Protein AF-A0A1H5T128-F1 (a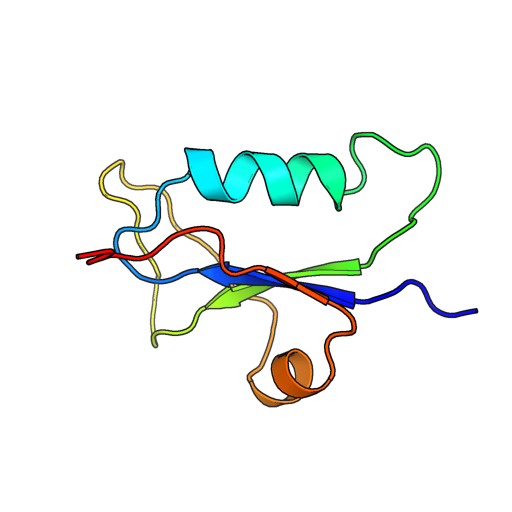fdb_monomer)

Foldseek 3Di:
DDAAEEEEEAEAQDDPVLVVVCCCVQHPNPDPDRRHHYFYDYPDPDWHAHPVGDTDDGPDDPVNVVVGPHYHHSDDPDPD

Solvent-accessible surface area (backbone atoms only — not comparable to full-atom values): 4929 Å² total; per-residue (Å²): 132,81,60,50,35,36,34,38,55,41,44,70,66,41,56,68,72,51,51,44,57,58,50,47,74,41,36,65,82,79,40,102,54,82,69,42,43,65,44,40,28,56,78,52,89,71,85,33,39,27,91,87,71,52,73,59,82,57,85,49,52,72,73,54,56,78,65,37,73,37,79,43,75,62,75,66,98,73,84,122

Secondary structure (DSSP, 8-state):
-PPPEEEEEE-TT--HHHHHHHHHHHSTTS-SS---EEEEEE-SSS-EE-TTS-EE-----HHHHTT-SEEE----S---

pLDDT: mean 91.85, std 5.74, range [62.41, 98.0]

Sequence (80 aa):
MAVPLVAVVAFNHFSPFHSSVPCIIFGDLLHDQKLFELKIYAEESGPLLSNEGLSVQSSLSVEELARADIIIVPSWRDPA

Radius of gyration: 12.8 Å; Cα contacts (8 Å, |Δi|>4): 142; chains: 1; bounding box: 31×22×38 Å

Mean predicted aligned error: 3.51 Å

InterPro domains:
  IPR029062 Class I glutamine amidotransferase-like [G3DSA:3.40.50.880] (5-80)
  IPR029062 Class I glutamine amidotransferase-like [SSF52317] (6-79)

Structure (mmCIF, N/CA/C/O backbone):
data_AF-A0A1H5T128-F1
#
_entry.id   AF-A0A1H5T128-F1
#
loop_
_atom_site.group_PDB
_atom_site.id
_atom_site.type_symbol
_atom_site.label_atom_id
_atom_site.label_alt_id
_atom_site.label_comp_id
_atom_site.label_asym_id
_atom_site.label_entity_id
_atom_site.label_seq_id
_atom_site.pdbx_PDB_ins_code
_atom_site.Cartn_x
_atom_site.Cartn_y
_atom_site.Cartn_z
_atom_site.occupancy
_atom_site.B_iso_or_equiv
_atom_site.auth_seq_id
_atom_site.auth_comp_id
_atom_site.auth_asym_id
_atom_site.auth_atom_id
_atom_site.pdbx_PDB_model_num
ATOM 1 N N . MET A 1 1 ? -12.442 -2.905 21.781 1.00 62.41 1 MET A N 1
ATOM 2 C CA . MET A 1 1 ? -11.768 -3.755 20.774 1.00 62.41 1 MET A CA 1
ATOM 3 C C . MET A 1 1 ? -10.666 -2.924 20.141 1.00 62.41 1 MET A C 1
ATOM 5 O O . MET A 1 1 ? -10.844 -1.714 20.068 1.00 62.41 1 MET A O 1
ATOM 9 N N . ALA A 1 2 ? -9.532 -3.526 19.780 1.00 88.75 2 ALA A N 1
ATOM 10 C CA . ALA A 1 2 ? -8.484 -2.809 19.052 1.00 88.75 2 ALA A CA 1
ATOM 11 C C . ALA A 1 2 ? -8.963 -2.498 17.624 1.00 88.75 2 ALA A C 1
ATOM 13 O O . ALA A 1 2 ? -9.749 -3.269 17.072 1.00 88.75 2 ALA A O 1
ATOM 14 N N . VAL A 1 3 ? -8.528 -1.369 17.060 1.00 94.94 3 VAL A N 1
ATOM 15 C CA . VAL A 1 3 ? -8.768 -1.064 15.643 1.00 94.94 3 VAL A CA 1
ATOM 16 C C . VAL A 1 3 ? -7.904 -1.996 14.781 1.00 94.94 3 VAL A C 1
ATOM 18 O O . VAL A 1 3 ? -6.733 -2.178 15.119 1.00 94.94 3 VAL A O 1
ATOM 21 N N . PRO A 1 4 ? -8.449 -2.613 13.719 1.00 96.75 4 PRO A N 1
ATOM 22 C CA . PRO A 1 4 ? -7.685 -3.505 12.852 1.00 96.75 4 PRO A CA 1
ATOM 23 C C . PRO A 1 4 ? -6.560 -2.769 12.114 1.00 96.75 4 PRO A C 1
ATOM 25 O O . PRO A 1 4 ? -6.748 -1.651 11.624 1.00 96.75 4 PRO A O 1
ATOM 28 N N . LEU A 1 5 ? -5.402 -3.420 12.016 1.00 96.75 5 LEU A N 1
ATOM 29 C CA . LEU A 1 5 ? -4.240 -2.955 11.264 1.00 96.75 5 LEU A CA 1
ATOM 30 C C . LEU A 1 5 ? -4.388 -3.318 9.783 1.00 96.75 5 LEU A C 1
ATOM 32 O O . LEU A 1 5 ? -4.443 -4.493 9.416 1.00 96.75 5 LEU A O 1
ATOM 36 N N . VAL A 1 6 ? -4.396 -2.294 8.934 1.00 97.44 6 VAL A N 1
ATOM 37 C CA . VAL A 1 6 ? -4.385 -2.402 7.476 1.00 97.44 6 VAL A CA 1
ATOM 38 C C . VAL A 1 6 ? -2.998 -2.029 6.973 1.00 97.44 6 VAL A C 1
ATOM 40 O O . VAL A 1 6 ? -2.551 -0.891 7.130 1.00 97.44 6 VAL A O 1
ATOM 43 N N . ALA A 1 7 ? -2.319 -2.983 6.345 1.00 97.56 7 ALA A N 1
ATOM 44 C CA . ALA A 1 7 ? -1.021 -2.777 5.724 1.00 97.56 7 ALA A CA 1
ATOM 45 C C . ALA A 1 7 ? -1.170 -2.679 4.202 1.00 97.56 7 ALA A C 1
ATOM 47 O O . ALA A 1 7 ? -1.610 -3.627 3.551 1.00 97.56 7 ALA A O 1
ATOM 48 N N . VAL A 1 8 ? -0.775 -1.548 3.618 1.00 96.75 8 VAL A N 1
ATOM 49 C CA . VAL A 1 8 ? -0.654 -1.400 2.160 1.00 96.75 8 VAL A CA 1
ATOM 50 C C . VAL A 1 8 ? 0.782 -1.702 1.762 1.00 96.75 8 VAL A C 1
ATOM 52 O O . VAL A 1 8 ? 1.711 -1.069 2.260 1.00 96.75 8 VAL A O 1
ATOM 55 N N . VAL A 1 9 ? 0.975 -2.661 0.862 1.00 95.56 9 VAL A N 1
ATOM 56 C CA . VAL A 1 9 ? 2.300 -3.016 0.347 1.00 95.56 9 VAL A CA 1
ATOM 57 C C . VAL A 1 9 ? 2.693 -2.043 -0.760 1.00 95.56 9 VAL A C 1
ATOM 59 O O . VAL A 1 9 ? 1.961 -1.858 -1.732 1.00 95.56 9 VAL A O 1
ATOM 62 N N . ALA A 1 10 ? 3.871 -1.445 -0.621 1.00 94.62 10 ALA A N 1
ATOM 63 C CA . ALA A 1 10 ? 4.510 -0.618 -1.630 1.00 94.62 10 ALA A CA 1
ATOM 64 C C . ALA A 1 10 ? 5.869 -1.211 -2.022 1.00 94.62 10 ALA A C 1
ATOM 66 O O . ALA A 1 10 ? 6.551 -1.860 -1.230 1.00 94.62 10 ALA A O 1
ATOM 67 N N . PHE A 1 11 ? 6.268 -0.951 -3.261 1.00 93.62 11 PHE A N 1
ATOM 68 C CA . PHE A 1 11 ? 7.537 -1.371 -3.852 1.00 93.62 11 PHE A CA 1
ATOM 69 C C . PHE A 1 11 ? 7.961 -0.334 -4.911 1.00 93.62 11 PHE A C 1
ATOM 71 O O . PHE A 1 11 ? 7.162 0.516 -5.299 1.00 93.62 11 PHE A O 1
ATOM 78 N N . ASN A 1 12 ? 9.205 -0.349 -5.389 1.00 92.81 12 ASN A N 1
ATOM 79 C CA . ASN A 1 12 ? 9.673 0.588 -6.419 1.00 92.81 12 ASN A CA 1
ATOM 80 C C . ASN A 1 12 ? 8.829 0.522 -7.693 1.00 92.81 12 ASN A C 1
ATOM 82 O O . ASN A 1 12 ? 8.385 -0.557 -8.096 1.00 92.81 12 ASN A O 1
ATOM 86 N N . HIS A 1 13 ? 8.655 1.672 -8.341 1.00 91.56 13 HIS A N 1
ATOM 87 C CA . HIS A 1 13 ? 7.731 1.864 -9.460 1.00 91.56 13 HIS A CA 1
ATOM 88 C C . HIS A 1 13 ? 6.260 1.647 -9.076 1.00 91.56 13 HIS A C 1
ATOM 90 O O . HIS A 1 13 ? 5.439 1.315 -9.932 1.00 91.56 13 HIS A O 1
ATOM 96 N N . PHE A 1 14 ? 5.908 1.828 -7.796 1.00 92.06 14 PHE A N 1
ATOM 97 C CA . PHE A 1 14 ? 4.504 1.857 -7.394 1.00 92.06 14 PHE A CA 1
ATOM 98 C C . PHE A 1 14 ? 3.766 2.986 -8.119 1.00 92.06 14 PHE A C 1
ATOM 100 O O . PHE A 1 14 ? 4.330 4.044 -8.405 1.00 92.06 14 PHE A O 1
ATOM 107 N N . SER A 1 15 ? 2.474 2.772 -8.357 1.00 91.00 15 SER A N 1
ATOM 108 C CA . SER A 1 15 ? 1.581 3.817 -8.845 1.00 91.00 15 SER A CA 1
ATOM 109 C C . SER A 1 15 ? 0.932 4.540 -7.661 1.00 91.00 15 SER A C 1
ATOM 111 O O . SER A 1 15 ? 0.193 3.901 -6.902 1.00 91.00 15 SER A O 1
ATOM 113 N N . PRO A 1 16 ? 1.120 5.865 -7.507 1.00 91.81 16 PRO A N 1
ATOM 114 C CA . PRO A 1 16 ? 0.415 6.646 -6.488 1.00 91.81 16 PRO A CA 1
ATOM 115 C C . PRO A 1 16 ? -1.110 6.522 -6.594 1.00 91.81 16 PRO A C 1
ATOM 117 O O . PRO A 1 16 ? -1.807 6.553 -5.582 1.00 91.81 16 PRO A O 1
ATOM 120 N N . PHE A 1 17 ? -1.631 6.330 -7.810 1.00 91.88 17 PHE A N 1
ATOM 121 C CA . PHE A 1 17 ? -3.058 6.140 -8.052 1.00 91.88 17 PHE A CA 1
ATOM 122 C C . PHE A 1 17 ? -3.590 4.883 -7.352 1.00 91.88 17 PHE A C 1
ATOM 124 O O . PHE A 1 17 ? -4.568 4.971 -6.610 1.00 91.88 17 PHE A O 1
ATOM 131 N N . HIS A 1 18 ? -2.921 3.736 -7.499 1.00 91.88 18 HIS A N 1
ATOM 132 C CA . HIS A 1 18 ? -3.364 2.494 -6.859 1.00 91.88 18 HIS A CA 1
ATOM 133 C C . HIS A 1 18 ? -3.257 2.545 -5.330 1.00 91.88 18 HIS A C 1
ATOM 135 O O . HIS A 1 18 ? -4.104 1.977 -4.647 1.0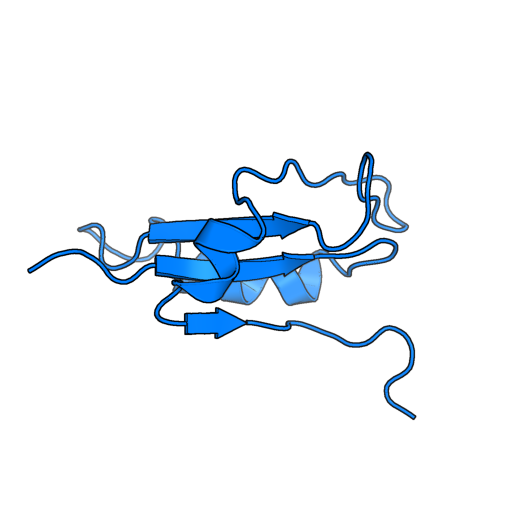0 91.88 18 HIS A O 1
ATOM 141 N N . SER A 1 19 ? -2.271 3.265 -4.787 1.00 92.31 19 SER A N 1
ATOM 142 C CA . SER A 1 19 ? -2.144 3.467 -3.337 1.00 92.31 19 SER A CA 1
ATOM 143 C C . SER A 1 19 ? -3.149 4.482 -2.778 1.00 92.31 19 SER A C 1
ATOM 145 O O . SER A 1 19 ? -3.480 4.423 -1.597 1.00 92.31 19 SER A O 1
ATOM 147 N N . SER A 1 20 ? -3.669 5.398 -3.603 1.00 93.19 20 SER A N 1
ATOM 148 C CA . SER A 1 20 ? -4.572 6.459 -3.139 1.00 93.19 20 SER A CA 1
ATOM 149 C C . SER A 1 20 ? -5.898 5.925 -2.596 1.00 93.19 20 SER A C 1
ATOM 151 O O . SER A 1 20 ? -6.345 6.367 -1.540 1.00 93.19 20 SER A O 1
ATOM 153 N N . VAL A 1 21 ? -6.5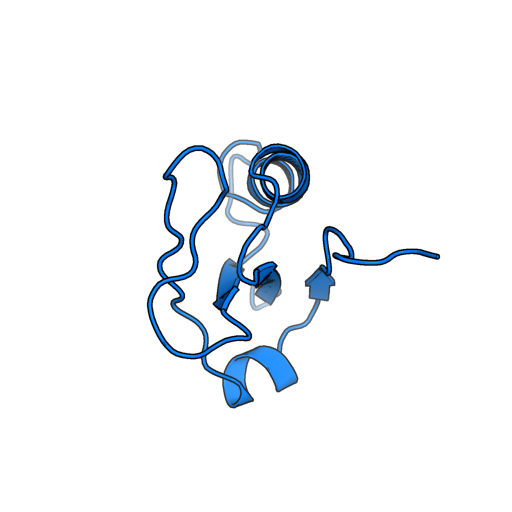08 4.945 -3.270 1.00 93.00 21 VAL A N 1
ATOM 154 C CA . VAL A 1 21 ? -7.822 4.412 -2.881 1.00 93.00 21 VAL A CA 1
ATOM 155 C C . VAL A 1 21 ? -7.758 3.701 -1.523 1.00 93.00 21 VAL A C 1
ATOM 157 O O . VAL A 1 21 ? -8.534 4.078 -0.645 1.00 93.00 21 VAL A O 1
ATOM 160 N N . PRO A 1 22 ? -6.826 2.756 -1.276 1.00 95.12 22 PRO A N 1
ATOM 161 C CA . PRO A 1 22 ? -6.628 2.193 0.057 1.00 95.12 22 PRO A CA 1
ATOM 162 C C . PRO A 1 22 ? -6.369 3.261 1.123 1.00 95.12 22 PRO A C 1
ATOM 164 O O . PRO A 1 22 ? -6.958 3.199 2.199 1.00 95.12 22 PRO A O 1
ATOM 167 N N . CYS A 1 23 ? -5.549 4.273 0.819 1.00 93.88 23 CYS A N 1
ATOM 168 C CA . CYS A 1 23 ? -5.252 5.337 1.775 1.00 93.88 23 CYS A CA 1
ATOM 169 C C . CYS A 1 23 ? -6.472 6.196 2.130 1.00 93.88 23 CYS A C 1
ATOM 171 O O . CYS A 1 23 ? -6.617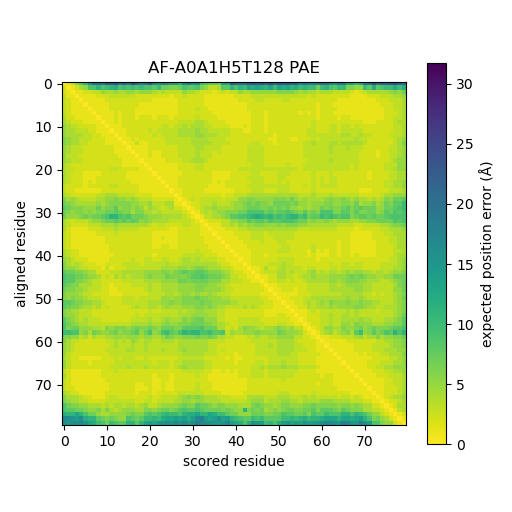 6.602 3.279 1.00 93.88 23 CYS A O 1
ATOM 173 N N . ILE A 1 24 ? -7.360 6.461 1.171 1.00 94.81 24 ILE A N 1
ATOM 174 C CA . ILE A 1 24 ? -8.594 7.219 1.407 1.00 94.81 24 ILE A CA 1
ATOM 175 C C . ILE A 1 24 ? -9.602 6.385 2.204 1.00 94.81 24 ILE A C 1
ATOM 177 O O . ILE A 1 24 ? -10.187 6.889 3.158 1.00 94.81 24 ILE A O 1
ATOM 181 N N . ILE A 1 25 ? -9.801 5.119 1.823 1.00 94.88 25 ILE A N 1
ATOM 182 C CA . ILE A 1 25 ? -10.811 4.244 2.434 1.00 94.88 25 ILE A CA 1
ATOM 183 C C . ILE A 1 25 ? -10.424 3.834 3.856 1.00 94.88 25 ILE A C 1
ATOM 185 O O . ILE A 1 25 ? -11.279 3.840 4.733 1.00 94.88 25 ILE A O 1
ATOM 189 N N . PHE A 1 26 ? -9.163 3.480 4.101 1.00 95.69 26 PHE A N 1
ATOM 190 C CA . PHE A 1 26 ? -8.714 2.980 5.407 1.00 95.69 26 PHE A CA 1
ATOM 191 C C . PHE A 1 26 ? -8.013 4.040 6.261 1.00 95.69 26 PHE A C 1
ATOM 193 O O . PHE A 1 26 ? -7.671 3.771 7.408 1.00 95.69 26 PHE A O 1
ATOM 200 N N . GLY A 1 27 ? -7.789 5.235 5.717 1.00 92.50 27 GLY A N 1
ATOM 201 C CA . GLY A 1 27 ? -7.294 6.372 6.480 1.00 92.50 27 GLY A CA 1
ATOM 202 C C . GLY A 1 27 ? -8.392 7.074 7.279 1.00 92.50 27 GLY A C 1
ATOM 203 O O . GLY A 1 27 ? -9.566 6.697 7.278 1.00 92.50 27 GLY A O 1
ATOM 204 N N . ASP A 1 28 ? -7.997 8.166 7.923 1.00 89.88 28 ASP A N 1
ATOM 205 C CA . ASP A 1 28 ? -8.877 8.942 8.802 1.00 89.88 28 ASP A CA 1
ATOM 206 C C . ASP A 1 28 ? -9.761 9.952 8.039 1.00 89.88 28 ASP A C 1
ATOM 208 O O . ASP A 1 28 ? -10.564 10.653 8.643 1.00 89.88 28 ASP A O 1
ATOM 212 N N . LEU A 1 29 ? -9.635 10.054 6.706 1.00 88.44 29 LEU A N 1
ATOM 213 C CA . LEU A 1 29 ? -10.305 11.100 5.918 1.00 88.44 29 LEU A CA 1
ATOM 214 C C . LEU A 1 29 ? -11.833 10.943 5.858 1.00 88.44 29 LEU A C 1
ATOM 216 O O . LEU A 1 29 ? -12.547 11.942 5.835 1.00 88.44 29 LEU A O 1
ATOM 220 N N . LEU A 1 30 ? -12.332 9.708 5.766 1.00 88.88 30 LEU A N 1
ATOM 221 C CA . LEU A 1 30 ? -13.756 9.427 5.537 1.00 88.88 30 LEU A CA 1
ATOM 222 C C . LEU A 1 30 ? -14.555 9.158 6.816 1.00 88.88 30 LEU A C 1
ATOM 224 O O . LEU A 1 30 ? -15.772 8.993 6.744 1.00 88.88 30 LEU A O 1
ATOM 228 N N . HIS A 1 31 ? -13.891 9.070 7.967 1.00 85.62 31 HIS A N 1
ATOM 229 C CA . HIS A 1 31 ? -14.500 8.567 9.189 1.00 85.62 31 HIS A CA 1
ATOM 230 C C . HIS A 1 31 ? -14.341 9.568 10.333 1.00 85.62 31 HIS A C 1
ATOM 232 O O . HIS A 1 31 ? -13.231 9.974 10.658 1.00 85.62 31 HIS A O 1
ATOM 238 N N . ASP A 1 32 ? -15.445 9.890 11.011 1.00 88.12 32 ASP A N 1
ATOM 239 C CA . ASP A 1 32 ? -15.443 10.756 12.206 1.00 88.12 32 ASP A CA 1
ATOM 240 C C . ASP A 1 32 ? -14.708 10.125 13.406 1.00 88.12 32 ASP A C 1
ATOM 242 O O . ASP A 1 32 ? -14.412 10.783 14.403 1.00 88.12 32 ASP A O 1
ATOM 246 N N . GLN A 1 33 ? -14.423 8.825 13.320 1.00 91.38 33 GLN A N 1
ATOM 247 C CA . GLN A 1 33 ? -13.677 8.052 14.301 1.00 91.38 33 GLN A CA 1
ATOM 248 C C . GLN A 1 33 ? -12.685 7.126 13.599 1.00 91.38 33 GLN A C 1
ATOM 250 O O . GLN A 1 33 ? -12.953 6.616 12.512 1.00 91.38 33 GLN A O 1
ATOM 255 N N . LYS A 1 34 ? -11.566 6.835 14.262 1.00 92.81 34 LYS A N 1
ATOM 256 C CA . LYS A 1 34 ? -10.561 5.909 13.742 1.00 92.81 34 LYS A CA 1
ATOM 257 C C . LYS A 1 34 ? -11.111 4.484 13.704 1.00 92.81 34 LYS A C 1
ATOM 259 O O . LYS A 1 34 ? -11.308 3.865 14.749 1.00 92.81 34 LYS A O 1
ATOM 264 N N . LEU A 1 35 ? -11.378 3.980 12.501 1.00 95.19 35 LEU A N 1
ATOM 265 C CA . LEU A 1 35 ? -11.868 2.615 12.283 1.00 95.19 35 LEU A CA 1
ATOM 266 C C . LEU A 1 35 ? -10.744 1.620 11.993 1.00 95.19 35 LEU A C 1
ATOM 268 O O . LEU A 1 35 ? -10.906 0.435 12.270 1.00 95.19 35 LEU A O 1
ATOM 272 N N . PHE A 1 36 ? -9.615 2.101 11.475 1.00 96.50 36 PHE A N 1
ATOM 273 C CA . PHE A 1 36 ? -8.473 1.290 11.070 1.00 96.50 36 PHE A CA 1
ATOM 274 C C . PHE A 1 36 ? -7.170 1.969 11.494 1.00 96.50 36 PHE A C 1
ATOM 276 O O . PHE A 1 36 ? -7.082 3.194 11.569 1.00 96.50 36 PHE A O 1
ATOM 283 N N . GLU A 1 37 ? -6.143 1.172 11.761 1.00 95.12 37 GLU A N 1
ATOM 284 C CA . GLU A 1 37 ? -4.761 1.641 11.764 1.00 95.12 37 GLU A CA 1
ATOM 285 C C . GLU A 1 37 ? -4.188 1.388 10.370 1.00 95.12 37 GLU A C 1
ATOM 287 O O . GLU A 1 37 ? -3.930 0.243 10.012 1.00 95.12 37 GLU A O 1
ATOM 292 N N . LEU A 1 38 ? -4.009 2.435 9.565 1.00 95.31 38 LEU A N 1
ATOM 293 C CA . LEU A 1 38 ? -3.409 2.314 8.239 1.00 95.31 38 LEU A CA 1
ATOM 294 C C . LEU A 1 38 ? -1.897 2.538 8.313 1.00 95.31 38 LEU A C 1
ATOM 296 O O . LEU A 1 38 ? -1.436 3.598 8.737 1.00 95.31 38 LEU A O 1
ATOM 300 N N . LYS A 1 39 ? -1.126 1.576 7.812 1.00 95.50 39 LYS A N 1
ATOM 301 C CA . LYS A 1 39 ? 0.323 1.698 7.631 1.00 95.50 39 LYS A CA 1
ATOM 302 C C . LYS A 1 39 ? 0.731 1.247 6.231 1.00 95.50 39 LYS A C 1
ATOM 304 O O . LYS A 1 39 ? 0.065 0.425 5.605 1.00 95.50 39 LYS A O 1
ATOM 309 N N . ILE A 1 40 ? 1.852 1.777 5.746 1.00 94.75 40 ILE A N 1
ATOM 310 C CA . ILE A 1 40 ? 2.458 1.342 4.484 1.00 94.75 40 ILE A CA 1
ATOM 311 C C . ILE A 1 40 ? 3.692 0.508 4.813 1.00 94.75 40 ILE A C 1
ATOM 313 O O . ILE A 1 40 ? 4.539 0.943 5.594 1.00 94.75 40 ILE A O 1
ATOM 317 N N . TYR A 1 41 ? 3.771 -0.677 4.215 1.00 95.69 41 TYR A N 1
ATOM 318 C CA . TYR A 1 41 ? 4.935 -1.550 4.260 1.00 95.69 41 TYR A CA 1
ATOM 319 C C . TYR A 1 41 ? 5.743 -1.385 2.977 1.00 95.69 41 TYR A C 1
ATOM 321 O O . TYR A 1 41 ? 5.212 -1.563 1.879 1.00 95.69 41 TYR A O 1
ATOM 329 N N . ALA A 1 42 ? 7.023 -1.052 3.119 1.00 94.69 42 ALA A N 1
ATOM 330 C CA . ALA A 1 42 ? 7.967 -1.091 2.013 1.00 94.69 42 ALA A CA 1
ATOM 331 C C . ALA A 1 42 ? 8.557 -2.495 1.892 1.00 94.69 42 ALA A C 1
ATOM 333 O O . ALA A 1 42 ? 9.256 -2.939 2.798 1.00 94.69 42 ALA A O 1
ATOM 334 N N . GLU A 1 43 ? 8.301 -3.164 0.771 1.00 93.12 43 GLU A N 1
ATOM 335 C CA . GLU A 1 43 ? 8.840 -4.507 0.545 1.00 93.12 43 GLU A CA 1
ATOM 336 C C . GLU A 1 43 ? 10.328 -4.503 0.167 1.00 93.12 43 GLU A C 1
ATOM 338 O O . GLU A 1 43 ? 11.076 -5.428 0.465 1.00 93.12 43 GLU A O 1
ATOM 343 N N . GLU A 1 44 ? 10.814 -3.435 -0.454 1.00 92.75 44 GLU A N 1
ATOM 344 C CA . GLU A 1 44 ? 12.224 -3.349 -0.826 1.00 92.75 44 GLU A CA 1
ATOM 345 C C . GLU A 1 44 ? 12.993 -2.446 0.133 1.00 92.75 44 GLU A C 1
ATOM 347 O O . GLU A 1 44 ? 12.474 -1.469 0.673 1.00 92.75 44 GLU A O 1
ATOM 352 N N . SER A 1 45 ? 14.271 -2.771 0.324 1.00 88.38 45 SER A N 1
ATOM 353 C CA . SER A 1 45 ? 15.169 -1.972 1.152 1.00 88.38 45 SER A CA 1
ATOM 354 C C . SER A 1 45 ? 15.476 -0.619 0.507 1.00 88.38 45 SER A C 1
ATOM 356 O O . SER A 1 45 ? 15.730 -0.526 -0.693 1.00 88.38 45 SER A O 1
ATOM 358 N N . GLY A 1 46 ? 15.556 0.418 1.339 1.00 88.44 46 GLY A N 1
ATOM 359 C CA . GLY A 1 46 ? 15.851 1.782 0.906 1.00 88.44 46 GLY A CA 1
ATOM 360 C C . GLY A 1 46 ? 14.603 2.575 0.501 1.00 88.44 46 GLY A C 1
ATOM 361 O O . GLY A 1 46 ? 13.477 2.127 0.712 1.00 88.44 46 GLY A O 1
ATOM 362 N N . PRO A 1 47 ? 14.783 3.800 -0.022 1.00 88.75 47 PRO A N 1
ATOM 363 C CA . PRO A 1 47 ? 13.667 4.634 -0.448 1.00 88.75 47 PRO A CA 1
ATOM 364 C C . PRO A 1 47 ? 12.910 3.983 -1.606 1.00 88.75 47 PRO A C 1
ATOM 366 O O . PRO A 1 47 ? 13.508 3.666 -2.633 1.00 88.75 47 PRO A O 1
ATOM 369 N N . LEU A 1 48 ? 11.593 3.837 -1.462 1.00 92.75 48 LEU A N 1
ATOM 370 C CA . LEU A 1 48 ? 10.727 3.444 -2.568 1.00 92.75 48 LEU A CA 1
ATOM 371 C C . LEU A 1 48 ? 10.329 4.672 -3.369 1.00 92.75 48 LEU A C 1
ATOM 373 O O . LEU A 1 48 ? 9.829 5.639 -2.789 1.00 92.75 48 LEU A O 1
ATOM 377 N N . LEU A 1 49 ? 10.512 4.614 -4.685 1.00 93.62 49 LEU A N 1
ATOM 378 C CA . LEU A 1 49 ? 10.207 5.715 -5.593 1.00 93.62 49 LEU A CA 1
ATOM 379 C C . LEU A 1 49 ? 9.154 5.312 -6.627 1.00 93.62 49 LEU A C 1
ATOM 381 O O . LEU A 1 49 ? 9.190 4.218 -7.192 1.00 93.62 49 LEU A O 1
ATOM 385 N N . SER A 1 50 ? 8.226 6.228 -6.879 1.00 92.75 50 SER A N 1
ATOM 386 C CA . SER A 1 50 ? 7.363 6.216 -8.064 1.00 92.75 50 SER A CA 1
ATOM 387 C C . SER A 1 50 ? 8.094 6.843 -9.255 1.00 92.75 50 SER A C 1
ATOM 389 O O . SER A 1 50 ? 9.094 7.547 -9.085 1.00 92.75 50 SER A O 1
ATOM 391 N N . ASN A 1 51 ?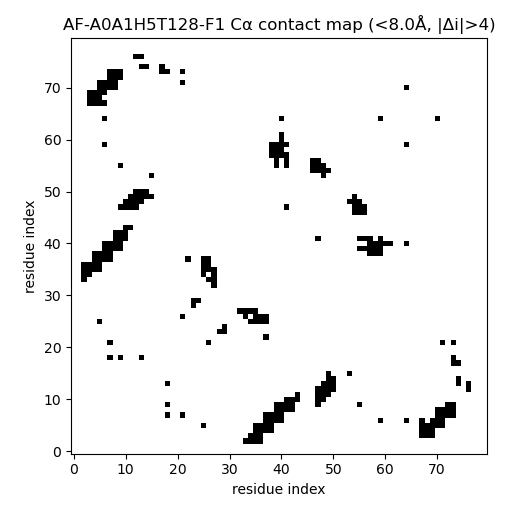 7.585 6.628 -10.469 1.00 90.19 51 ASN A N 1
ATOM 392 C CA . ASN A 1 51 ? 8.176 7.208 -11.682 1.00 90.19 51 ASN A CA 1
ATOM 393 C C . ASN A 1 51 ? 8.048 8.741 -11.712 1.00 90.19 51 ASN A C 1
ATOM 395 O O . ASN A 1 51 ? 8.834 9.430 -12.355 1.00 90.19 51 ASN A O 1
ATOM 399 N N . GLU A 1 52 ? 7.070 9.271 -10.983 1.00 92.19 52 GLU A N 1
ATOM 400 C CA . GLU A 1 52 ? 6.738 10.686 -10.869 1.00 92.19 52 GLU A CA 1
ATOM 401 C C . GLU A 1 52 ? 7.556 11.391 -9.772 1.00 92.19 52 GLU A C 1
ATOM 403 O O . GLU A 1 52 ? 7.388 12.588 -9.544 1.00 92.19 52 GLU A O 1
ATOM 408 N N . GLY A 1 53 ? 8.446 10.666 -9.084 1.00 92.06 53 GLY A N 1
ATOM 409 C CA . GLY A 1 53 ? 9.345 11.219 -8.069 1.00 92.06 53 GLY A CA 1
ATOM 410 C C . GLY A 1 53 ? 8.756 11.302 -6.659 1.00 92.06 53 GLY A C 1
ATOM 411 O O . GLY A 1 53 ? 9.388 11.881 -5.777 1.00 92.06 53 GLY A O 1
ATOM 412 N N . LEU A 1 54 ? 7.579 10.715 -6.409 1.00 92.81 54 LEU A N 1
ATOM 413 C CA . LEU A 1 54 ? 7.082 10.541 -5.043 1.00 92.81 54 LEU A CA 1
ATOM 414 C C . LEU A 1 54 ? 7.816 9.402 -4.347 1.00 92.81 54 LEU A C 1
ATOM 416 O O . LEU A 1 54 ? 8.059 8.356 -4.956 1.00 92.81 54 LEU A O 1
ATOM 420 N N . SER A 1 55 ? 8.076 9.594 -3.057 1.00 93.06 55 SER A N 1
ATOM 421 C CA . SER A 1 55 ? 8.621 8.575 -2.173 1.00 93.06 55 SER A CA 1
ATOM 422 C C . SER A 1 55 ? 7.619 8.150 -1.107 1.00 93.06 55 SER A C 1
ATOM 424 O O . SER A 1 55 ? 6.725 8.904 -0.720 1.00 93.06 55 SER A O 1
ATOM 426 N N . VAL A 1 56 ? 7.782 6.920 -0.627 1.00 89.56 56 VAL A N 1
ATOM 427 C CA . VAL A 1 56 ? 7.037 6.386 0.516 1.00 89.56 56 VAL A CA 1
ATOM 428 C C . VAL A 1 56 ? 7.985 6.227 1.693 1.00 89.56 56 VAL A C 1
ATOM 430 O O . VAL A 1 56 ? 9.067 5.656 1.559 1.00 89.56 56 VAL A O 1
ATOM 433 N N . GLN A 1 57 ? 7.547 6.683 2.864 1.00 88.00 57 GLN A N 1
ATOM 434 C CA . GLN A 1 57 ? 8.178 6.344 4.131 1.00 88.00 57 GLN A CA 1
ATOM 435 C C . GLN A 1 57 ? 7.397 5.198 4.779 1.00 88.00 57 GLN A C 1
ATOM 437 O O . GLN A 1 57 ? 6.231 5.359 5.133 1.00 88.00 57 GLN A O 1
ATOM 442 N N . SER A 1 58 ? 8.042 4.039 4.919 1.00 88.81 58 SER A N 1
ATOM 443 C CA . SER A 1 58 ? 7.466 2.891 5.626 1.00 88.81 58 SER A CA 1
ATOM 444 C C . SER A 1 58 ? 7.613 3.064 7.133 1.00 88.81 58 SER A C 1
ATOM 446 O O . SER A 1 58 ? 8.668 3.473 7.622 1.00 88.81 58 SER A O 1
ATOM 448 N N . SER A 1 59 ? 6.557 2.724 7.863 1.00 81.81 59 SER A N 1
ATOM 449 C CA . SER A 1 59 ? 6.521 2.695 9.330 1.00 81.81 59 SER A CA 1
ATOM 450 C C . SER A 1 59 ? 6.225 1.297 9.880 1.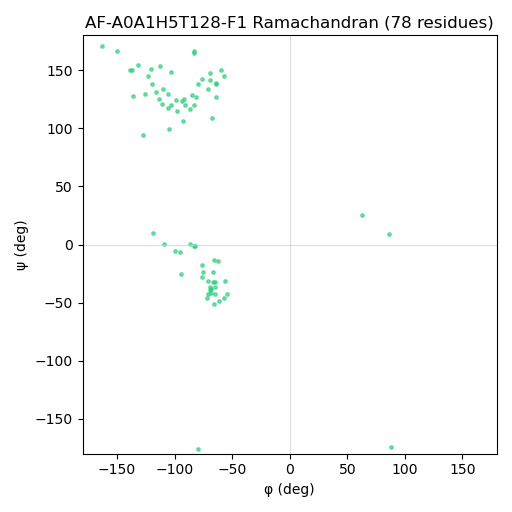00 81.81 59 SER A C 1
ATOM 452 O O . SER A 1 59 ? 5.951 1.157 11.073 1.00 81.81 59 SER A O 1
ATOM 454 N N . LEU A 1 60 ? 6.248 0.283 9.007 1.00 92.12 60 LEU A N 1
ATOM 455 C CA . LEU A 1 60 ? 5.904 -1.098 9.317 1.00 92.12 60 LEU A CA 1
ATOM 456 C C . LEU A 1 60 ? 7.123 -2.011 9.132 1.00 92.12 60 LEU A C 1
ATOM 458 O O . LEU A 1 60 ? 7.770 -1.964 8.082 1.00 92.12 60 LEU A O 1
ATOM 462 N N . SER A 1 61 ? 7.412 -2.858 10.122 1.00 91.94 61 SER A N 1
ATOM 463 C CA . SER A 1 61 ? 8.367 -3.965 9.972 1.00 91.94 61 SER A CA 1
ATOM 464 C C . SER A 1 61 ? 7.717 -5.199 9.330 1.00 91.94 61 SER A C 1
ATOM 466 O O . SER A 1 61 ? 6.491 -5.308 9.253 1.00 91.94 61 SER A O 1
ATOM 468 N N . VAL A 1 62 ? 8.527 -6.166 8.887 1.00 93.88 62 VAL A N 1
ATOM 469 C CA . VAL A 1 62 ? 8.015 -7.436 8.335 1.00 93.88 62 VAL A CA 1
ATOM 470 C C . VAL A 1 62 ? 7.272 -8.263 9.395 1.00 93.88 62 VAL A C 1
ATOM 472 O O . VAL A 1 62 ? 6.283 -8.930 9.098 1.00 93.88 62 VAL A O 1
ATOM 475 N N . GLU A 1 63 ? 7.689 -8.181 10.660 1.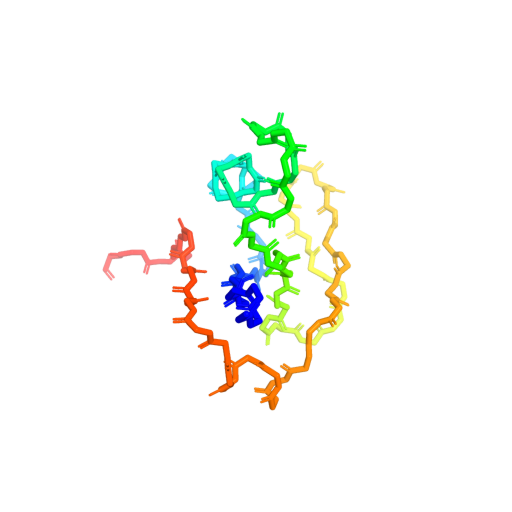00 94.69 63 GLU A N 1
ATOM 476 C CA . GLU A 1 63 ? 7.014 -8.842 11.780 1.00 94.69 63 GLU A CA 1
ATOM 477 C C . GLU A 1 63 ? 5.654 -8.205 12.085 1.00 94.69 63 GLU A C 1
ATOM 479 O O . GLU A 1 63 ? 4.713 -8.910 12.451 1.00 94.69 63 GLU A O 1
ATOM 484 N N . GLU A 1 64 ? 5.541 -6.881 11.945 1.00 93.44 64 GLU A N 1
ATOM 485 C CA . GLU A 1 64 ? 4.261 -6.176 12.033 1.00 93.44 64 GLU A CA 1
ATOM 486 C C . GLU A 1 64 ? 3.362 -6.500 10.830 1.00 93.44 64 GLU A C 1
ATOM 488 O O . GLU A 1 64 ? 2.170 -6.730 11.026 1.00 93.44 64 GLU A O 1
ATOM 493 N N . LEU A 1 65 ? 3.918 -6.603 9.613 1.00 96.38 65 LEU A N 1
ATOM 494 C CA . LEU A 1 65 ? 3.180 -7.044 8.421 1.00 96.38 65 LEU A CA 1
ATOM 495 C C . LEU A 1 65 ? 2.562 -8.428 8.619 1.00 96.38 65 LEU A C 1
ATOM 497 O O . LEU A 1 65 ? 1.382 -8.618 8.341 1.00 96.38 65 LEU A O 1
ATOM 501 N N . ALA A 1 66 ? 3.335 -9.380 9.146 1.00 96.38 66 ALA A N 1
ATOM 502 C CA . ALA A 1 66 ? 2.873 -10.744 9.404 1.00 96.38 66 ALA A CA 1
ATOM 503 C C . ALA A 1 66 ? 1.727 -10.825 10.433 1.00 96.38 66 ALA A C 1
ATOM 505 O O . ALA A 1 66 ? 1.090 -11.869 10.563 1.00 96.38 66 ALA A O 1
ATOM 506 N N . ARG A 1 67 ? 1.482 -9.742 11.181 1.00 96.12 67 ARG A N 1
ATOM 507 C CA . ARG A 1 67 ? 0.413 -9.619 12.180 1.00 96.12 67 ARG A CA 1
ATOM 508 C C . ARG A 1 67 ? -0.706 -8.670 11.752 1.00 96.12 67 ARG A C 1
ATOM 510 O O . ARG A 1 67 ? -1.622 -8.465 12.542 1.00 96.12 67 ARG A O 1
ATOM 517 N N . ALA A 1 68 ? -0.628 -8.073 10.562 1.00 97.56 68 ALA A N 1
ATOM 518 C CA . ALA A 1 68 ? -1.673 -7.193 10.062 1.00 97.56 68 ALA A CA 1
ATOM 519 C C . ALA A 1 68 ? -2.980 -7.972 9.863 1.00 97.56 68 ALA A C 1
ATOM 521 O O . ALA A 1 68 ? -2.977 -9.088 9.342 1.00 97.56 68 ALA A O 1
ATOM 522 N N . ASP A 1 69 ? -4.100 -7.366 10.255 1.00 98.00 69 ASP A N 1
ATOM 523 C CA . ASP A 1 69 ? -5.426 -7.965 10.089 1.00 98.00 69 ASP A CA 1
ATOM 524 C C . ASP A 1 69 ? -5.847 -7.978 8.611 1.00 98.00 69 ASP A C 1
ATOM 526 O O . ASP A 1 69 ? -6.565 -8.875 8.167 1.00 98.00 69 ASP A O 1
ATOM 530 N N . ILE A 1 70 ? -5.398 -6.978 7.841 1.00 97.88 70 ILE A N 1
ATOM 531 C CA . ILE A 1 70 ? -5.667 -6.838 6.407 1.00 97.88 70 ILE A CA 1
ATOM 532 C C . ILE A 1 70 ? -4.375 -6.435 5.692 1.00 97.88 70 ILE A C 1
ATOM 534 O O . ILE A 1 70 ? -3.746 -5.438 6.044 1.00 97.88 70 ILE A O 1
ATOM 538 N N . ILE A 1 71 ? -4.012 -7.171 4.640 1.00 97.75 71 ILE A N 1
ATOM 539 C CA . ILE A 1 71 ? -2.897 -6.831 3.748 1.00 97.75 71 ILE A CA 1
ATOM 540 C C . ILE A 1 71 ? -3.463 -6.492 2.371 1.00 97.75 71 ILE A C 1
ATOM 542 O O . ILE A 1 71 ?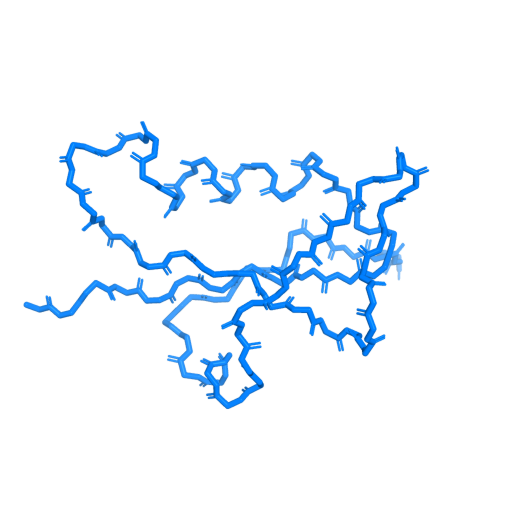 -4.186 -7.287 1.771 1.00 97.75 71 ILE A O 1
ATOM 546 N N . ILE A 1 72 ? -3.118 -5.313 1.864 1.00 97.06 72 ILE A N 1
ATOM 547 C CA . ILE A 1 72 ? -3.524 -4.823 0.550 1.00 97.06 72 ILE A CA 1
ATOM 548 C C . ILE A 1 72 ? -2.295 -4.783 -0.349 1.00 97.06 72 ILE A C 1
ATOM 550 O O . ILE A 1 72 ? -1.338 -4.059 -0.075 1.00 97.06 72 ILE A O 1
ATOM 554 N N . VAL A 1 73 ? -2.353 -5.520 -1.456 1.00 95.06 73 VAL A N 1
ATOM 555 C CA . VAL A 1 73 ? -1.378 -5.438 -2.549 1.00 95.06 73 VAL A CA 1
ATOM 556 C C . VAL A 1 73 ? -2.053 -4.680 -3.694 1.00 95.06 73 VAL A C 1
ATOM 558 O O . VAL A 1 73 ? -2.884 -5.255 -4.396 1.00 95.06 73 VAL A O 1
ATOM 561 N N . PRO A 1 74 ? -1.783 -3.373 -3.852 1.00 92.00 74 PRO A N 1
ATOM 562 C CA . PRO A 1 74 ? -2.584 -2.510 -4.716 1.00 92.00 74 PRO A CA 1
ATOM 563 C C . PRO A 1 74 ? -2.286 -2.703 -6.210 1.00 92.00 74 PRO A C 1
ATOM 565 O O . PRO A 1 74 ? -3.071 -2.271 -7.049 1.00 92.00 74 PRO A O 1
ATOM 568 N N . SER A 1 75 ? -1.150 -3.314 -6.561 1.00 89.12 75 SER A N 1
ATOM 569 C CA . SER A 1 75 ? -0.745 -3.542 -7.952 1.00 89.12 75 SER A CA 1
ATOM 570 C C . SER A 1 75 ? 0.353 -4.599 -8.074 1.00 89.12 75 SER A C 1
ATOM 572 O O . SER A 1 75 ? 0.958 -4.978 -7.073 1.00 89.12 75 SER A O 1
ATOM 574 N N . TRP A 1 76 ? 0.642 -5.006 -9.312 1.00 87.50 76 TRP A N 1
ATOM 575 C CA . TRP A 1 76 ? 1.779 -5.843 -9.702 1.00 87.50 76 TRP A CA 1
ATOM 576 C C . TRP A 1 76 ? 2.600 -5.109 -10.763 1.00 87.50 76 TRP A C 1
ATOM 578 O O . TRP A 1 76 ? 2.034 -4.399 -11.594 1.00 87.50 76 TRP A O 1
ATOM 588 N N . ARG A 1 77 ? 3.928 -5.276 -10.741 1.00 81.50 77 ARG A N 1
ATOM 589 C CA . ARG A 1 77 ? 4.818 -4.716 -11.777 1.00 81.50 77 ARG A CA 1
ATOM 590 C C . ARG A 1 77 ? 4.626 -5.401 -13.121 1.00 81.50 77 ARG A C 1
ATOM 592 O O . ARG A 1 77 ? 4.616 -4.740 -14.151 1.00 81.50 77 ARG A O 1
ATOM 599 N N . ASP A 1 78 ? 4.489 -6.718 -13.063 1.00 83.38 78 ASP A N 1
ATOM 600 C CA . ASP A 1 78 ? 4.244 -7.578 -14.205 1.00 83.38 78 ASP A CA 1
ATOM 601 C C . ASP A 1 78 ? 3.022 -8.444 -13.880 1.00 83.38 78 ASP A C 1
ATOM 603 O O . ASP A 1 78 ? 3.135 -9.407 -13.120 1.00 83.38 78 ASP A O 1
ATOM 607 N N . PRO A 1 79 ? 1.821 -8.017 -14.298 1.00 74.81 79 PRO A N 1
ATOM 608 C CA . PRO A 1 79 ? 0.594 -8.767 -14.068 1.00 74.81 79 PRO A CA 1
ATOM 609 C C . PRO A 1 79 ? 0.365 -9.887 -15.100 1.00 74.81 79 PRO A C 1
ATOM 611 O O . PRO A 1 79 ? -0.676 -10.543 -15.019 1.00 74.81 79 PRO A O 1
ATOM 614 N N . ALA A 1 80 ? 1.256 -10.047 -16.089 1.00 71.12 80 ALA A N 1
ATOM 615 C CA . ALA A 1 80 ? 1.119 -10.998 -17.194 1.00 71.12 80 ALA A CA 1
ATOM 616 C C . ALA A 1 80 ? 1.641 -12.406 -16.863 1.00 71.12 80 ALA A C 1
ATOM 618 O O . ALA A 1 80 ? 2.515 -12.548 -15.979 1.00 71.12 80 ALA A O 1
#

Organism: NCBI:txid44577

Nearest PDB structures (foldseek):
  3gra-assembly1_A  TM=6.661E-01  e=1.429E-02  Pseudomonas putida KT2440
  3gra-assembly1_B  TM=6.676E-01  e=1.867E-02  Pseudomonas putida KT2440
  3er6-assembly3_E  TM=7.015E-01  e=1.297E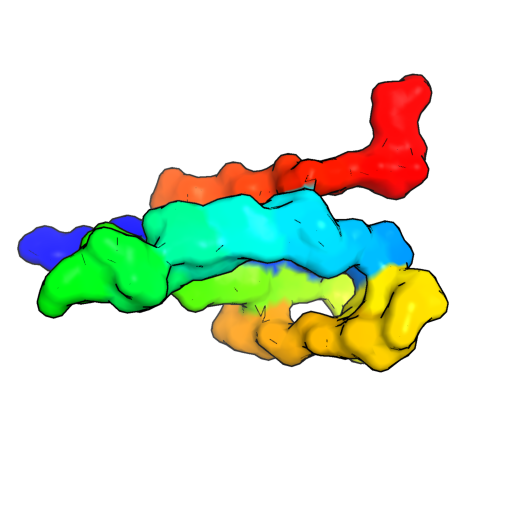-01  Vibrio parahaemolyticus
  3i12-assembly1_A  TM=4.234E-01  e=1.645E+00  Salmonella enterica subsp. enterica serovar Typhimurium
  7rk6-assembly1_A  TM=3.281E-01  e=9.354E+00  Aplysia californica